Protein AF-A0A9X3T168-F1 (afdb_monomer)

Sequence (140 aa):
MWTLGRNQKGFTLIELMIVVAIIGILAAIAIPNFLRYQAKSRQSEARINLAGVFVAETSYFGEMARYSDFADIGFALAGTSNRYSYRAMKTTQSGTTVTAGGVQIIAAGIGATAAEGTPAALSSANGFTATAAANLDSDA

Foldseek 3Di:
DDDPDPPPDDDDPVNVVVVVVVVVVVCVVVVVVVLVVVVVVLVVVVVVLVVVLVVLQVVVCVPPVFGEDCVSSVRDDDDQARQKKKKWWHWDDDPPDIDGPFIDIDGRDDFHDPDPPDPGFDDDRNDTDMDIDGDSPPDD

Solvent-accessible surface area (backbone atoms only — not comparable to full-atom values): 8379 Å² total; per-residue (Å²): 136,87,79,83,77,80,84,77,78,74,85,52,73,65,60,52,52,53,50,52,52,52,51,50,58,51,45,68,56,46,52,64,52,51,53,51,50,52,52,52,53,51,52,51,52,51,52,52,53,54,51,50,49,52,51,34,40,52,55,39,25,75,75,68,72,29,65,62,21,51,76,80,45,67,59,75,82,88,68,78,82,38,47,45,19,38,35,28,32,19,57,40,75,59,86,96,47,73,44,86,57,51,68,35,72,52,66,25,46,84,60,45,48,85,54,84,88,63,76,75,48,52,69,51,67,86,45,81,40,75,49,75,30,55,65,88,83,76,77,128

Structure (mmCIF, N/CA/C/O backbone):
data_AF-A0A9X3T168-F1
#
_entry.id   AF-A0A9X3T168-F1
#
loop_
_atom_site.group_PDB
_atom_site.id
_atom_site.type_symbol
_atom_site.label_atom_id
_atom_site.label_alt_id
_atom_site.label_comp_id
_atom_site.label_asym_id
_atom_site.label_entity_id
_atom_site.label_seq_id
_atom_site.pdbx_PDB_ins_code
_atom_site.Cartn_x
_atom_site.Cartn_y
_atom_site.Cartn_z
_atom_site.occupancy
_atom_site.B_iso_or_equiv
_atom_site.auth_seq_id
_atom_site.auth_comp_id
_atom_site.auth_asym_id
_atom_site.auth_atom_id
_atom_site.pdbx_PDB_model_num
ATOM 1 N N . MET A 1 1 ? 5.413 -14.189 71.152 1.00 51.91 1 MET A N 1
ATOM 2 C CA . MET A 1 1 ? 5.614 -14.194 69.688 1.00 51.91 1 MET A CA 1
ATOM 3 C C . MET A 1 1 ? 4.277 -13.846 69.046 1.00 51.91 1 MET A C 1
ATOM 5 O O . MET A 1 1 ? 3.390 -14.684 69.049 1.00 51.91 1 MET A O 1
ATOM 9 N N . TRP A 1 2 ? 4.079 -12.592 68.633 1.00 53.09 2 TRP A N 1
ATOM 10 C CA . TRP A 1 2 ? 2.830 -12.141 68.005 1.00 53.09 2 TRP A CA 1
ATOM 11 C C . TRP A 1 2 ? 2.914 -12.400 66.502 1.00 53.09 2 TRP A C 1
ATOM 13 O O . TRP A 1 2 ? 3.785 -11.858 65.827 1.00 53.09 2 TRP A O 1
ATOM 23 N N . THR A 1 3 ? 2.045 -13.257 65.980 1.00 62.47 3 THR A N 1
ATOM 24 C CA . THR A 1 3 ? 1.922 -13.491 64.542 1.00 62.47 3 THR A CA 1
ATOM 25 C C . THR A 1 3 ? 1.051 -12.383 63.950 1.00 62.47 3 THR A C 1
ATOM 27 O O . THR A 1 3 ? -0.126 -12.257 64.280 1.00 62.47 3 THR A O 1
ATOM 30 N N . LEU A 1 4 ? 1.627 -11.531 63.094 1.00 64.50 4 LEU A N 1
ATOM 31 C CA . LEU A 1 4 ? 0.852 -10.544 62.340 1.00 64.50 4 LEU A CA 1
ATOM 32 C C . LEU A 1 4 ? -0.117 -11.290 61.411 1.00 64.50 4 LEU A C 1
ATOM 34 O O . LEU A 1 4 ? 0.296 -11.935 60.445 1.00 64.50 4 LEU A O 1
ATOM 38 N N . GLY A 1 5 ? -1.412 -11.200 61.710 1.00 63.41 5 GLY A N 1
ATOM 39 C CA . GLY A 1 5 ? -2.470 -11.661 60.822 1.00 63.41 5 GLY A CA 1
ATOM 40 C C . GLY A 1 5 ? -2.400 -10.900 59.501 1.00 63.41 5 GLY A C 1
ATOM 41 O O . GLY A 1 5 ? -2.563 -9.682 59.459 1.00 63.41 5 GLY A O 1
ATOM 42 N N . ARG A 1 6 ? -2.128 -11.617 58.407 1.00 67.38 6 ARG A N 1
ATOM 43 C CA . ARG A 1 6 ? -2.186 -11.064 57.052 1.00 67.38 6 ARG A CA 1
ATOM 44 C C . ARG A 1 6 ? -3.635 -10.683 56.746 1.00 67.38 6 ARG A C 1
ATOM 46 O O . ARG A 1 6 ? -4.468 -11.565 56.557 1.00 67.38 6 ARG A O 1
ATOM 53 N N . ASN A 1 7 ? -3.914 -9.381 56.680 1.00 64.88 7 ASN A N 1
ATOM 54 C CA . ASN A 1 7 ? -5.159 -8.822 56.149 1.00 64.88 7 ASN A CA 1
ATOM 55 C C . ASN A 1 7 ? -5.281 -9.162 54.655 1.00 64.88 7 ASN A C 1
ATOM 57 O O . ASN A 1 7 ? -4.921 -8.364 53.792 1.00 64.88 7 ASN A O 1
ATOM 61 N N . GLN A 1 8 ? -5.765 -10.361 54.340 1.00 67.69 8 GLN A N 1
ATOM 62 C CA . GLN A 1 8 ? -6.149 -10.729 52.982 1.00 67.69 8 GLN A CA 1
ATOM 63 C C . GLN A 1 8 ? -7.511 -10.095 52.686 1.00 67.69 8 GLN A C 1
ATOM 65 O O . GLN A 1 8 ? -8.557 -10.689 52.932 1.00 67.69 8 GLN A O 1
ATOM 70 N N . LYS A 1 9 ? -7.498 -8.849 52.204 1.00 73.62 9 LYS A N 1
ATOM 71 C CA . LYS A 1 9 ? -8.681 -8.227 51.603 1.00 73.62 9 LYS A CA 1
ATOM 72 C C . LYS A 1 9 ? -8.912 -8.889 50.242 1.00 73.62 9 LYS A C 1
ATOM 74 O O . LYS A 1 9 ? -8.096 -8.729 49.339 1.00 73.62 9 LYS A O 1
ATOM 79 N N . GLY A 1 10 ? -9.977 -9.680 50.127 1.00 76.94 10 GLY A N 1
ATOM 80 C CA . GLY A 1 10 ? -10.435 -10.210 48.843 1.00 76.94 10 GLY A CA 1
ATOM 81 C C . GLY A 1 10 ? -11.017 -9.096 47.972 1.00 76.94 10 GLY A C 1
ATOM 82 O O . GLY A 1 10 ? -11.606 -8.152 48.496 1.00 76.94 10 GLY A O 1
ATOM 83 N N . PHE A 1 11 ? -10.841 -9.212 46.656 1.00 77.25 11 PHE A N 1
ATOM 84 C CA . PHE A 1 11 ? -11.477 -8.333 45.673 1.00 77.25 11 PHE A CA 1
ATOM 85 C C . PHE A 1 11 ? -12.998 -8.478 45.773 1.00 77.25 11 PHE A C 1
ATOM 87 O O . PHE A 1 11 ? -13.516 -9.597 45.818 1.00 77.25 11 PHE A O 1
ATOM 94 N N . THR A 1 12 ? -13.727 -7.369 45.809 1.00 89.50 12 THR A N 1
ATOM 95 C CA . THR A 1 12 ? -15.187 -7.416 45.812 1.00 89.50 12 THR A CA 1
ATOM 96 C C . THR A 1 12 ? -15.710 -7.676 44.397 1.00 89.50 12 THR A C 1
ATOM 98 O O . THR A 1 12 ? -15.145 -7.225 43.397 1.00 89.50 12 THR A O 1
ATOM 101 N N . LEU A 1 13 ? -16.829 -8.396 44.297 1.00 88.69 13 LEU A N 1
ATOM 102 C CA . LEU A 1 13 ? -17.510 -8.639 43.019 1.00 88.69 13 LEU A CA 1
ATOM 103 C C . LEU A 1 13 ? -17.908 -7.322 42.335 1.00 88.69 13 LEU A C 1
ATOM 105 O O . LEU A 1 13 ? -17.837 -7.212 41.114 1.00 88.69 13 LEU A O 1
ATOM 109 N N . ILE A 1 14 ? -18.265 -6.307 43.127 1.00 91.75 14 ILE A N 1
ATOM 110 C CA . ILE A 1 14 ? -18.647 -4.989 42.622 1.00 91.75 14 ILE A CA 1
ATOM 111 C C . ILE A 1 14 ? -17.456 -4.199 42.069 1.00 91.75 14 ILE A C 1
ATOM 113 O O . ILE A 1 14 ? -17.598 -3.564 41.026 1.00 91.75 14 ILE A O 1
ATOM 117 N N . GLU A 1 15 ? -16.274 -4.288 42.691 1.00 89.81 15 GLU A N 1
ATOM 118 C CA . GLU A 1 15 ? -15.046 -3.712 42.126 1.00 89.81 15 GLU A CA 1
ATOM 119 C C . GLU A 1 15 ? -14.763 -4.316 40.750 1.00 89.81 15 GLU A C 1
ATOM 121 O O . GLU A 1 15 ? -14.497 -3.587 39.797 1.00 89.81 15 GLU A O 1
ATOM 126 N N . LEU A 1 16 ? -14.901 -5.636 40.609 1.00 89.00 16 LEU A N 1
ATOM 127 C CA . LEU A 1 16 ? -14.662 -6.301 39.331 1.00 89.00 16 LEU A CA 1
ATOM 128 C C . LEU A 1 16 ? -15.732 -5.956 38.278 1.00 89.00 16 LEU A C 1
ATOM 130 O O . LEU A 1 16 ? -15.390 -5.744 37.115 1.00 89.00 16 LEU A O 1
ATOM 134 N N . MET A 1 17 ? -17.004 -5.818 38.665 1.00 92.50 17 MET A N 1
ATOM 135 C CA . MET A 1 17 ? -18.072 -5.391 37.749 1.00 92.50 17 MET A CA 1
ATOM 136 C C . MET A 1 17 ? -17.818 -3.999 37.165 1.00 92.50 17 MET A C 1
ATOM 138 O O . MET A 1 17 ? -17.976 -3.803 35.960 1.00 92.50 17 MET A O 1
ATOM 142 N N . ILE A 1 18 ? -17.392 -3.042 37.995 1.00 94.06 18 ILE A N 1
ATOM 143 C CA . ILE A 1 18 ? -17.102 -1.676 37.538 1.00 94.06 18 ILE A CA 1
ATOM 144 C C . ILE A 1 18 ? -15.900 -1.679 36.584 1.00 94.06 18 ILE A C 1
ATOM 146 O O . ILE A 1 18 ? -15.937 -1.016 35.550 1.00 94.06 18 ILE A O 1
ATOM 150 N N . VAL A 1 19 ? -14.863 -2.469 36.876 1.00 94.81 19 VAL A N 1
ATOM 151 C CA . VAL A 1 19 ? -13.680 -2.587 36.008 1.00 94.81 19 VAL A CA 1
ATOM 152 C C . VAL A 1 19 ? -14.058 -3.115 34.624 1.00 94.81 19 VAL A C 1
ATOM 154 O O . VAL A 1 19 ? -13.679 -2.520 33.616 1.00 94.81 19 VAL A O 1
ATOM 157 N N . VAL A 1 20 ? -14.844 -4.193 34.557 1.00 94.62 20 VAL A N 1
ATOM 158 C CA . VAL A 1 20 ? -15.278 -4.767 33.273 1.00 94.62 20 VAL A CA 1
ATOM 159 C C . VAL A 1 20 ? -16.191 -3.798 32.519 1.00 94.62 20 VAL A C 1
ATOM 161 O O . VAL A 1 20 ? -16.055 -3.669 31.303 1.00 94.62 20 VAL A O 1
ATOM 164 N N . ALA A 1 21 ? -17.058 -3.058 33.218 1.00 94.69 21 ALA A N 1
ATOM 165 C CA . ALA A 1 21 ? -17.894 -2.030 32.599 1.00 94.69 21 ALA A CA 1
ATOM 166 C C . ALA A 1 21 ? -17.052 -0.907 31.964 1.00 94.69 21 ALA A C 1
ATOM 168 O O . ALA A 1 21 ? -17.295 -0.526 30.819 1.00 94.69 21 ALA A O 1
ATOM 169 N N . ILE A 1 22 ? -16.019 -0.420 32.659 1.00 96.19 22 ILE A N 1
ATOM 170 C CA . ILE A 1 22 ? -15.119 0.620 32.138 1.00 96.19 22 ILE A CA 1
ATOM 171 C C . ILE A 1 22 ? -14.303 0.092 30.947 1.00 96.19 22 ILE A C 1
ATOM 173 O O . ILE A 1 22 ? -14.237 0.758 29.914 1.00 96.19 22 ILE A O 1
ATOM 177 N N . ILE A 1 23 ? -13.724 -1.113 31.047 1.00 95.88 23 ILE A N 1
ATOM 178 C CA . ILE A 1 23 ? -12.982 -1.737 29.936 1.00 95.88 23 ILE A CA 1
ATOM 179 C C . ILE A 1 23 ? -13.902 -1.948 28.727 1.00 95.88 23 ILE A C 1
ATOM 181 O O . ILE A 1 23 ? -13.473 -1.713 27.600 1.00 95.88 23 ILE A O 1
ATOM 185 N N . GLY A 1 24 ? -15.167 -2.319 28.943 1.00 95.38 24 GLY A N 1
ATOM 186 C CA . GLY A 1 24 ? -16.167 -2.453 27.883 1.00 95.38 24 GLY A CA 1
ATOM 187 C C . GLY A 1 24 ? -16.401 -1.147 27.117 1.00 95.38 24 GLY A C 1
ATOM 188 O O . GLY A 1 24 ? -16.374 -1.146 25.886 1.00 95.38 24 GLY A O 1
ATOM 189 N N . ILE A 1 25 ? -16.547 -0.022 27.828 1.00 95.62 25 ILE A N 1
ATOM 190 C CA . ILE A 1 25 ? -16.707 1.308 27.212 1.00 95.62 25 ILE A CA 1
ATOM 191 C C . ILE A 1 25 ? -15.452 1.694 26.418 1.00 95.62 25 ILE A C 1
ATOM 193 O O . ILE A 1 25 ? -15.550 2.140 25.273 1.00 95.62 25 ILE A O 1
ATOM 197 N N . LEU A 1 26 ? -14.263 1.490 26.996 1.00 96.69 26 LEU A N 1
ATOM 198 C CA . LEU A 1 26 ? -12.999 1.794 26.323 1.00 96.69 26 LEU A CA 1
ATOM 199 C C . LEU A 1 26 ? -12.803 0.932 25.070 1.00 96.69 26 LEU A C 1
ATOM 201 O O . LEU A 1 26 ? -12.424 1.456 24.025 1.00 96.69 26 LEU A O 1
ATOM 205 N N . ALA A 1 27 ? -13.099 -0.368 25.145 1.00 94.56 27 ALA A N 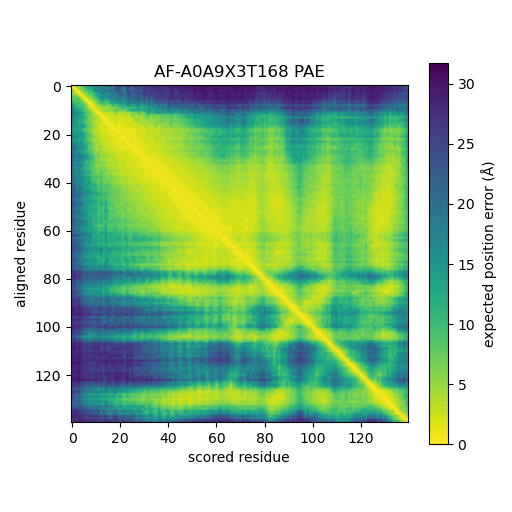1
ATOM 206 C CA . ALA A 1 27 ? -12.964 -1.300 24.031 1.00 94.56 27 ALA A CA 1
ATOM 207 C C . ALA A 1 27 ? -13.907 -0.952 22.871 1.00 94.56 27 ALA A C 1
ATOM 209 O O . ALA A 1 27 ? -13.483 -0.985 21.715 1.00 94.56 27 ALA A O 1
ATOM 210 N N . ALA A 1 28 ? -15.146 -0.545 23.168 1.00 94.94 28 ALA A N 1
ATOM 211 C CA . ALA A 1 28 ? -16.120 -0.146 22.154 1.00 94.94 28 ALA A CA 1
ATOM 212 C C . ALA A 1 28 ? -15.631 1.026 21.282 1.00 94.94 28 ALA A C 1
ATOM 214 O O . ALA A 1 28 ? -15.916 1.063 20.087 1.00 94.94 28 ALA A O 1
ATOM 215 N N . ILE A 1 29 ? -14.853 1.955 21.850 1.00 94.50 29 ILE A N 1
ATOM 216 C CA . ILE A 1 29 ? -14.261 3.088 21.117 1.00 94.50 29 ILE A CA 1
ATOM 217 C C . ILE A 1 29 ? -12.899 2.709 20.515 1.00 94.50 29 ILE A C 1
ATOM 219 O O . ILE A 1 29 ? -12.572 3.093 19.390 1.00 94.50 29 ILE A O 1
ATOM 223 N N . ALA A 1 30 ? -12.083 1.954 21.251 1.00 93.94 30 ALA A N 1
ATOM 224 C CA . ALA A 1 30 ? -10.716 1.635 20.859 1.00 93.94 30 ALA A CA 1
ATOM 225 C C . ALA A 1 30 ? -10.647 0.670 19.668 1.00 93.94 30 ALA A C 1
ATOM 227 O O . ALA A 1 30 ? -9.840 0.887 18.767 1.00 93.94 30 ALA A O 1
ATOM 228 N N . ILE A 1 31 ? -11.496 -0.361 19.624 1.00 92.50 31 ILE A N 1
ATOM 229 C CA . ILE A 1 31 ? -11.487 -1.375 18.558 1.00 92.50 31 ILE A CA 1
ATOM 230 C C . ILE A 1 31 ? -11.729 -0.761 17.166 1.00 92.50 31 ILE A C 1
ATOM 232 O O . ILE A 1 31 ? -10.872 -0.950 16.296 1.00 92.50 31 ILE A O 1
ATOM 236 N N . PRO A 1 32 ? -12.812 0.003 16.908 1.00 91.06 32 PRO A N 1
ATOM 237 C CA . PRO A 1 32 ? -13.034 0.572 15.578 1.00 91.06 32 PRO A CA 1
ATOM 238 C C . PRO A 1 32 ? -11.928 1.558 15.180 1.00 91.06 32 PRO A C 1
ATOM 240 O O . PRO A 1 32 ? -11.499 1.576 14.024 1.00 91.06 32 PRO A O 1
ATOM 243 N N . ASN A 1 33 ? -11.402 2.333 16.133 1.00 92.12 33 ASN A N 1
ATOM 244 C CA . ASN A 1 33 ? -10.290 3.251 15.883 1.00 92.12 33 ASN A CA 1
ATOM 245 C C . ASN A 1 33 ? -8.990 2.513 15.543 1.00 92.12 33 ASN A C 1
ATOM 247 O O . ASN A 1 33 ? -8.282 2.902 14.614 1.00 92.12 33 ASN A O 1
ATOM 251 N N . PHE A 1 34 ? -8.693 1.420 16.244 1.00 91.12 34 PHE A N 1
ATOM 252 C CA . PHE A 1 34 ? -7.522 0.589 15.985 1.00 91.12 34 PHE A CA 1
ATOM 253 C C . PHE A 1 34 ? -7.585 -0.080 14.606 1.00 91.12 34 PHE A C 1
ATOM 255 O O . PHE A 1 34 ? -6.586 -0.094 13.884 1.00 91.12 34 PHE A O 1
ATOM 262 N N . LEU A 1 35 ? -8.758 -0.571 14.196 1.00 89.25 35 LEU A N 1
ATOM 263 C CA . LEU A 1 35 ? -8.963 -1.137 12.859 1.00 89.25 35 LEU A CA 1
ATOM 264 C C . LEU A 1 35 ? -8.734 -0.090 11.759 1.00 89.25 35 LEU A C 1
ATOM 266 O O . LEU A 1 35 ? -8.020 -0.359 10.792 1.00 89.25 35 LEU A O 1
ATOM 270 N N . ARG A 1 36 ? -9.253 1.133 11.937 1.00 87.88 36 ARG A N 1
ATOM 271 C CA . ARG A 1 36 ? -9.000 2.257 11.017 1.00 87.88 36 ARG A CA 1
ATOM 272 C C . ARG A 1 36 ? -7.522 2.640 10.960 1.00 87.88 36 ARG A C 1
ATOM 274 O O . ARG A 1 36 ? -6.995 2.883 9.876 1.00 87.88 36 ARG A O 1
ATOM 281 N N . TYR A 1 37 ? -6.841 2.668 12.104 1.00 89.94 37 TYR A N 1
ATOM 282 C CA . TYR A 1 37 ? -5.409 2.958 12.164 1.00 89.94 37 TYR A CA 1
ATOM 283 C C . TYR A 1 37 ? -4.582 1.899 11.424 1.00 89.94 37 TYR A C 1
ATOM 285 O O . TYR A 1 37 ? -3.717 2.244 10.619 1.00 89.94 37 TYR A O 1
ATOM 293 N N . GLN A 1 38 ? -4.894 0.615 11.619 1.00 86.69 38 GLN A N 1
ATOM 294 C CA . GLN A 1 38 ? -4.264 -0.462 10.857 1.00 86.69 38 GLN A CA 1
ATOM 295 C C . GLN A 1 38 ? -4.522 -0.329 9.352 1.00 86.69 38 GLN A C 1
ATOM 297 O O . GLN A 1 38 ? -3.582 -0.461 8.572 1.00 86.69 38 GLN A O 1
ATOM 302 N N . ALA A 1 39 ? -5.755 -0.032 8.930 1.00 84.19 39 ALA A N 1
ATOM 303 C CA . ALA A 1 39 ? -6.072 0.178 7.517 1.00 84.19 39 ALA A CA 1
ATOM 304 C C . ALA A 1 39 ? -5.257 1.337 6.915 1.00 84.19 39 ALA A C 1
ATOM 306 O O . ALA A 1 39 ? -4.672 1.182 5.844 1.00 84.19 39 ALA A O 1
ATOM 307 N N . LYS A 1 40 ? -5.133 2.460 7.637 1.00 86.50 40 LYS A N 1
ATOM 308 C CA . LYS A 1 40 ? -4.320 3.613 7.222 1.00 86.50 40 LYS A CA 1
ATOM 309 C C . LYS A 1 40 ? -2.831 3.274 7.117 1.00 86.50 40 LYS A C 1
ATOM 311 O O . LYS A 1 40 ? -2.185 3.674 6.152 1.00 86.50 40 LYS A O 1
ATOM 316 N N . SER A 1 41 ? -2.292 2.526 8.082 1.00 86.44 41 SER A N 1
ATOM 317 C CA . SER A 1 41 ? -0.900 2.058 8.042 1.00 86.44 41 SER A CA 1
ATOM 318 C C . SER A 1 41 ? -0.639 1.215 6.787 1.00 86.44 41 SER A C 1
ATOM 320 O O . SER A 1 41 ? 0.283 1.492 6.022 1.00 86.44 41 SER A O 1
ATOM 322 N N . ARG A 1 42 ? -1.537 0.268 6.490 1.00 81.88 42 ARG A N 1
ATOM 323 C CA . ARG A 1 42 ? -1.445 -0.588 5.296 1.00 81.88 42 ARG A CA 1
ATOM 324 C C . ARG A 1 42 ? -1.594 0.200 3.988 1.00 81.88 42 ARG A C 1
ATOM 326 O O . ARG A 1 42 ? -0.903 -0.088 3.020 1.00 81.88 42 ARG A O 1
ATOM 333 N N . GLN A 1 43 ? -2.454 1.222 3.943 1.00 83.69 43 GLN A N 1
ATOM 334 C CA . GLN A 1 43 ? -2.543 2.129 2.786 1.00 83.69 43 GLN A CA 1
ATOM 335 C C . GLN A 1 43 ? -1.235 2.901 2.554 1.00 83.69 43 G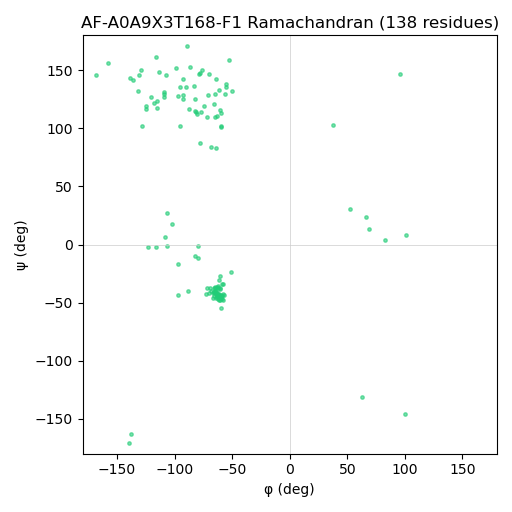LN A C 1
ATOM 337 O O . GLN A 1 43 ? -0.853 3.141 1.407 1.00 83.69 43 GLN A O 1
ATOM 342 N N . SER A 1 44 ? -0.531 3.279 3.625 1.00 87.06 44 SER A N 1
ATOM 343 C CA . SER A 1 44 ? 0.785 3.915 3.513 1.00 87.06 44 SER A CA 1
ATOM 344 C C . SER A 1 44 ? 1.820 2.966 2.908 1.00 87.06 44 SER A C 1
ATOM 346 O O . SER A 1 44 ? 2.585 3.379 2.041 1.00 87.06 44 SER A O 1
ATOM 348 N N . GLU A 1 45 ? 1.820 1.697 3.314 1.00 84.62 45 GLU A N 1
ATOM 349 C CA . GLU A 1 45 ? 2.678 0.661 2.727 1.00 84.62 45 GLU A CA 1
ATOM 350 C C . GLU A 1 45 ? 2.369 0.450 1.237 1.00 84.62 45 GLU A C 1
ATOM 352 O O . GLU A 1 45 ? 3.275 0.428 0.402 1.00 84.62 45 GLU A O 1
ATOM 357 N N . ALA A 1 46 ? 1.082 0.404 0.871 1.00 83.50 46 ALA A N 1
ATOM 358 C CA . ALA A 1 46 ? 0.658 0.317 -0.523 1.00 83.50 46 ALA A CA 1
ATOM 359 C C . ALA A 1 46 ? 1.202 1.471 -1.375 1.00 83.50 46 ALA A C 1
ATOM 361 O O . ALA A 1 46 ? 1.725 1.240 -2.466 1.00 83.50 46 ALA A O 1
ATOM 362 N N . ARG A 1 47 ? 1.145 2.701 -0.850 1.00 86.19 47 ARG A N 1
ATOM 363 C CA . ARG A 1 47 ? 1.699 3.890 -1.511 1.00 86.19 47 ARG A CA 1
ATOM 364 C C . ARG A 1 47 ? 3.215 3.802 -1.693 1.00 86.19 47 ARG A C 1
ATOM 366 O O . ARG A 1 47 ? 3.701 4.169 -2.757 1.00 86.19 47 ARG A O 1
ATOM 373 N N . ILE A 1 48 ? 3.948 3.326 -0.686 1.00 88.81 48 ILE A N 1
ATOM 374 C CA . ILE A 1 48 ? 5.408 3.159 -0.762 1.00 88.81 48 ILE A CA 1
ATOM 375 C C . ILE A 1 48 ? 5.770 2.154 -1.857 1.00 88.81 48 ILE A C 1
ATOM 377 O O . ILE A 1 48 ? 6.613 2.443 -2.702 1.00 88.81 48 ILE A O 1
ATOM 381 N N . ASN A 1 49 ? 5.084 1.013 -1.896 1.00 87.19 49 ASN A N 1
ATOM 382 C CA . ASN A 1 49 ? 5.324 -0.005 -2.914 1.00 87.19 49 ASN A CA 1
ATOM 383 C C . ASN A 1 49 ? 4.995 0.509 -4.327 1.00 87.19 49 ASN A C 1
ATOM 385 O O . ASN A 1 49 ? 5.792 0.306 -5.236 1.00 87.19 49 ASN A O 1
ATOM 389 N N . LEU A 1 50 ? 3.891 1.247 -4.515 1.00 86.25 50 LEU A N 1
ATOM 390 C CA . LEU A 1 50 ? 3.579 1.885 -5.805 1.00 86.25 50 LEU A CA 1
ATOM 391 C C . LEU A 1 50 ? 4.626 2.928 -6.224 1.00 86.25 50 LEU A C 1
ATOM 393 O O . LEU A 1 50 ? 4.959 3.016 -7.403 1.00 86.25 50 LEU A O 1
ATOM 397 N N . ALA A 1 51 ? 5.167 3.698 -5.277 1.00 89.75 51 ALA A N 1
ATOM 398 C CA . ALA A 1 51 ? 6.272 4.611 -5.560 1.00 89.75 51 ALA A CA 1
ATOM 399 C C . ALA A 1 51 ? 7.542 3.849 -5.978 1.00 89.75 51 ALA A C 1
ATOM 401 O O . ALA A 1 51 ? 8.237 4.281 -6.893 1.00 89.75 51 ALA A O 1
ATOM 402 N N . GLY A 1 52 ? 7.808 2.691 -5.365 1.00 89.94 52 GLY A N 1
ATOM 403 C CA . GLY A 1 52 ? 8.883 1.785 -5.775 1.00 89.94 52 GLY A CA 1
ATOM 404 C C . GLY A 1 52 ? 8.720 1.290 -7.214 1.00 89.94 52 GLY A C 1
ATOM 405 O O . GLY A 1 52 ? 9.673 1.360 -7.986 1.00 89.94 52 GLY A O 1
ATOM 406 N N . VAL A 1 53 ? 7.504 0.883 -7.600 1.00 88.44 53 VAL A N 1
ATOM 407 C CA . VAL A 1 53 ? 7.183 0.519 -8.993 1.00 88.44 53 VAL A CA 1
ATOM 408 C C . VAL A 1 53 ? 7.459 1.690 -9.935 1.00 88.44 53 VAL A C 1
ATOM 410 O O . VAL A 1 53 ? 8.130 1.513 -10.942 1.00 88.44 53 VAL A O 1
ATOM 413 N N . PHE A 1 54 ? 6.998 2.897 -9.598 1.00 88.12 54 PHE A N 1
ATOM 414 C CA . PHE A 1 54 ? 7.218 4.085 -10.428 1.00 88.12 54 PHE A CA 1
ATOM 415 C C . PHE A 1 54 ? 8.705 4.381 -10.667 1.00 88.12 54 PHE A C 1
ATOM 417 O O . PHE A 1 54 ? 9.103 4.699 -11.788 1.00 88.12 54 PHE A O 1
ATOM 424 N N . VAL A 1 55 ? 9.534 4.263 -9.627 1.00 92.69 55 VAL A N 1
ATOM 425 C CA . VAL A 1 55 ? 10.986 4.457 -9.743 1.00 92.69 55 VAL A CA 1
ATOM 426 C C . VAL A 1 55 ? 11.620 3.368 -10.612 1.00 92.69 55 VAL A C 1
ATOM 428 O O . VAL A 1 55 ? 12.416 3.697 -11.490 1.00 92.69 55 VAL A O 1
ATOM 431 N N . ALA A 1 56 ? 11.245 2.101 -10.411 1.00 91.12 56 ALA A N 1
ATOM 432 C CA . ALA A 1 56 ? 11.752 0.978 -11.202 1.00 91.12 56 ALA A CA 1
ATOM 433 C C . ALA A 1 56 ? 11.399 1.124 -12.693 1.00 91.12 56 ALA A C 1
ATOM 435 O O . ALA A 1 56 ? 12.281 1.054 -13.546 1.00 91.12 56 ALA A O 1
ATOM 436 N N . GLU A 1 57 ? 10.138 1.435 -12.997 1.00 88.25 57 GLU A N 1
ATOM 437 C CA . GLU A 1 57 ? 9.653 1.691 -14.359 1.00 88.25 57 GLU A CA 1
ATOM 438 C C . GLU A 1 57 ? 10.371 2.875 -15.017 1.00 88.25 57 GLU A C 1
ATOM 440 O O . GLU A 1 57 ? 10.777 2.801 -16.173 1.00 88.25 57 GLU A O 1
ATOM 445 N N . THR A 1 58 ? 10.578 3.972 -14.281 1.00 90.00 58 THR A N 1
ATOM 446 C CA . THR A 1 58 ? 11.285 5.152 -14.805 1.00 90.00 58 THR A CA 1
ATOM 447 C C . THR A 1 58 ? 12.752 4.841 -15.109 1.00 90.00 58 THR A C 1
ATOM 449 O O . THR A 1 58 ? 13.270 5.269 -16.140 1.00 90.00 58 THR A O 1
ATOM 452 N N . SER A 1 59 ? 13.419 4.078 -14.238 1.00 92.00 59 SER A N 1
ATOM 453 C CA . SER A 1 59 ? 14.795 3.627 -14.467 1.00 92.00 59 SER A CA 1
ATOM 454 C C . SER A 1 59 ? 14.888 2.724 -15.696 1.00 92.00 59 SER A C 1
ATOM 456 O O . SER A 1 59 ? 15.763 2.921 -16.536 1.00 92.00 59 SER A O 1
ATOM 458 N N . TYR A 1 60 ? 13.963 1.770 -15.827 1.00 89.56 60 TYR A N 1
ATOM 459 C CA . TYR A 1 60 ? 13.919 0.843 -16.955 1.00 89.56 60 TYR A CA 1
ATOM 460 C C . TYR A 1 60 ? 13.629 1.566 -18.277 1.00 89.56 60 TYR A C 1
ATOM 462 O O . TYR A 1 60 ? 14.280 1.301 -19.288 1.00 89.56 60 TYR A O 1
ATOM 470 N N . PHE A 1 61 ? 12.727 2.552 -18.269 1.00 87.69 61 PHE A N 1
ATOM 471 C CA . PHE A 1 61 ? 12.463 3.388 -19.439 1.00 87.69 61 PHE A CA 1
ATOM 472 C C . PHE A 1 61 ? 13.710 4.158 -19.896 1.00 87.69 61 PHE A C 1
ATOM 474 O O . PHE A 1 61 ? 13.944 4.279 -21.096 1.00 87.69 61 PHE A O 1
ATOM 481 N N . GLY A 1 62 ? 14.537 4.642 -18.964 1.00 89.75 62 GLY A N 1
ATOM 482 C CA . GLY A 1 62 ? 15.796 5.318 -19.290 1.00 89.75 62 GLY A CA 1
ATOM 483 C C . GLY A 1 62 ? 16.796 4.441 -20.056 1.00 89.75 62 GLY A C 1
ATOM 484 O O . GLY A 1 62 ? 17.597 4.969 -20.823 1.00 89.75 62 GLY A O 1
ATOM 485 N N . GLU A 1 63 ? 16.733 3.120 -19.884 1.00 89.94 63 GLU A N 1
ATOM 486 C CA . GLU A 1 63 ? 17.639 2.162 -20.527 1.00 89.94 63 GLU A CA 1
ATOM 487 C C . GLU A 1 63 ? 17.037 1.545 -21.797 1.00 89.94 63 GLU A C 1
ATOM 489 O O . GLU A 1 63 ? 17.701 1.429 -22.826 1.00 89.94 63 GLU A O 1
ATOM 494 N N . MET A 1 64 ? 15.763 1.160 -21.735 1.00 84.88 64 MET A N 1
ATOM 495 C CA . MET A 1 64 ? 15.090 0.351 -22.755 1.00 84.88 64 MET A CA 1
ATOM 496 C C . MET A 1 64 ? 14.096 1.152 -23.610 1.00 84.88 64 MET A C 1
ATOM 498 O O . MET A 1 64 ? 13.478 0.584 -24.513 1.00 84.88 64 MET A O 1
ATOM 502 N N . ALA A 1 65 ? 13.924 2.453 -23.328 1.00 86.12 65 ALA A N 1
ATOM 503 C CA . ALA A 1 65 ? 12.981 3.366 -23.988 1.00 86.12 65 ALA A CA 1
ATOM 504 C C . ALA A 1 65 ? 11.530 2.845 -24.028 1.00 86.12 65 ALA A C 1
ATOM 506 O O . ALA A 1 65 ? 10.778 3.113 -24.966 1.00 86.12 65 ALA A O 1
ATOM 507 N N . ARG A 1 66 ? 11.148 2.053 -23.022 1.00 82.00 66 ARG A N 1
ATOM 508 C CA . ARG A 1 66 ? 9.824 1.436 -22.887 1.00 82.00 66 ARG A CA 1
ATOM 509 C C . ARG A 1 66 ? 9.551 1.086 -21.427 1.00 82.00 66 ARG A C 1
ATOM 511 O O . ARG A 1 66 ? 10.494 0.852 -20.681 1.00 82.00 66 ARG A O 1
ATOM 518 N N . TYR A 1 67 ? 8.281 0.992 -21.058 1.00 82.44 67 TYR A N 1
ATOM 519 C CA . TYR A 1 67 ? 7.843 0.388 -19.794 1.00 82.44 67 TYR A CA 1
ATOM 520 C C . TYR A 1 67 ? 7.665 -1.125 -19.957 1.00 82.44 67 TYR A C 1
ATOM 522 O O . TYR A 1 67 ? 7.414 -1.588 -21.077 1.00 82.44 67 TYR A O 1
ATOM 530 N N . SER A 1 68 ? 7.814 -1.892 -18.874 1.00 83.56 68 SER A N 1
ATOM 531 C CA . SER A 1 68 ? 7.683 -3.354 -18.938 1.00 83.56 68 SER A CA 1
ATOM 532 C C . SER A 1 68 ? 6.902 -3.939 -17.765 1.00 83.56 68 SER A C 1
ATOM 534 O O . SER A 1 68 ? 6.098 -3.259 -17.142 1.00 83.56 68 SER A O 1
ATOM 536 N N . ASP A 1 69 ? 7.031 -5.242 -17.552 1.00 83.19 69 ASP A N 1
ATOM 537 C CA . ASP A 1 69 ? 6.394 -5.942 -16.450 1.00 83.19 69 ASP A CA 1
ATOM 538 C C . ASP A 1 69 ? 7.277 -5.949 -15.191 1.00 83.19 69 ASP A C 1
ATOM 540 O O . ASP A 1 69 ? 8.446 -5.558 -15.217 1.00 83.19 69 ASP A O 1
ATOM 544 N N . PHE A 1 70 ? 6.720 -6.391 -14.062 1.00 83.50 70 PHE A N 1
ATOM 545 C CA . PHE A 1 70 ? 7.434 -6.395 -12.787 1.00 83.50 70 PHE A CA 1
ATOM 546 C C . PHE A 1 70 ? 8.694 -7.270 -12.797 1.00 83.50 70 PHE A C 1
ATOM 548 O O . PHE A 1 70 ? 9.633 -6.979 -12.056 1.00 83.50 70 PHE A O 1
ATOM 555 N N . ALA A 1 71 ? 8.711 -8.344 -13.592 1.00 83.25 71 ALA A N 1
ATOM 556 C CA . ALA A 1 71 ? 9.862 -9.234 -13.672 1.00 83.25 71 ALA A CA 1
ATOM 557 C C . ALA A 1 71 ? 11.014 -8.559 -14.427 1.00 83.25 71 ALA A C 1
ATOM 559 O O . ALA A 1 71 ? 12.153 -8.610 -13.964 1.00 83.25 71 ALA A O 1
ATOM 560 N N . ASP A 1 72 ? 10.705 -7.871 -15.525 1.00 85.38 72 ASP A N 1
ATOM 561 C CA . ASP A 1 72 ? 11.684 -7.153 -16.342 1.00 85.38 72 ASP A CA 1
ATOM 562 C C . ASP A 1 72 ? 12.279 -5.935 -15.629 1.00 85.38 72 ASP A C 1
ATOM 564 O O . ASP A 1 72 ? 13.481 -5.688 -15.725 1.00 85.38 72 ASP A O 1
ATOM 568 N N . ILE A 1 73 ? 11.462 -5.181 -14.887 1.00 87.00 73 ILE A N 1
ATOM 569 C CA . ILE A 1 73 ? 11.943 -4.024 -14.113 1.00 87.00 73 ILE A CA 1
ATOM 570 C C . ILE A 1 73 ? 12.601 -4.432 -12.783 1.00 87.00 73 ILE A C 1
ATOM 572 O O . ILE A 1 73 ? 13.035 -3.570 -12.017 1.00 87.00 73 ILE A O 1
ATOM 576 N N . GLY A 1 74 ? 12.638 -5.732 -12.466 1.00 87.00 74 GLY A N 1
ATOM 577 C CA . GLY A 1 74 ? 13.220 -6.255 -11.229 1.00 87.00 74 GLY A CA 1
ATOM 578 C C . GLY A 1 74 ? 12.466 -5.855 -9.957 1.00 87.00 74 GLY A C 1
ATOM 579 O O . GLY A 1 74 ? 13.051 -5.834 -8.872 1.00 87.00 74 GLY A O 1
ATOM 580 N N . PHE A 1 75 ? 11.177 -5.521 -10.059 1.00 87.44 75 PHE A N 1
ATOM 581 C CA . PHE A 1 75 ? 10.364 -5.165 -8.902 1.00 87.44 75 PHE A CA 1
ATOM 582 C C . PHE A 1 75 ? 9.845 -6.420 -8.195 1.00 87.44 75 PHE A C 1
ATOM 584 O O . PHE A 1 75 ? 9.149 -7.252 -8.777 1.00 87.44 75 PHE A O 1
ATOM 591 N N . ALA A 1 76 ? 10.119 -6.514 -6.896 1.00 83.81 76 ALA A N 1
ATOM 592 C CA . ALA A 1 76 ? 9.579 -7.548 -6.026 1.00 83.81 76 ALA A CA 1
ATOM 593 C C . ALA A 1 76 ? 8.991 -6.925 -4.758 1.00 83.81 76 ALA A C 1
ATOM 595 O O . ALA A 1 76 ? 9.501 -5.938 -4.227 1.00 83.81 76 ALA A O 1
ATOM 596 N N . LEU A 1 77 ? 7.921 -7.531 -4.248 1.00 78.88 77 LEU A N 1
ATOM 597 C CA . LEU A 1 77 ? 7.331 -7.119 -2.981 1.00 78.88 77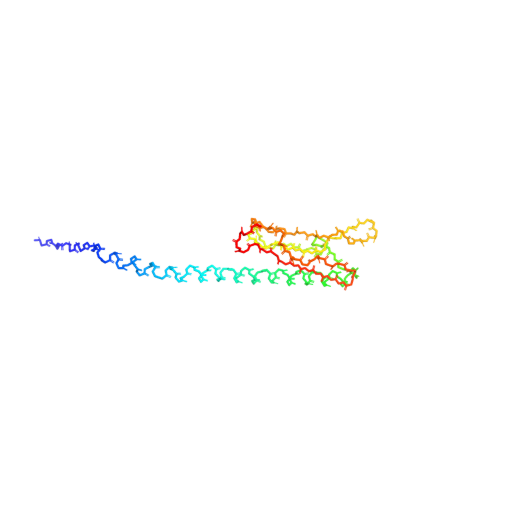 LEU A CA 1
ATOM 598 C C . LEU A 1 77 ? 8.241 -7.505 -1.815 1.00 78.88 77 LEU A C 1
ATOM 600 O O . LEU A 1 77 ? 8.633 -8.663 -1.667 1.00 78.88 77 LEU A O 1
ATOM 604 N N . ALA A 1 78 ? 8.528 -6.535 -0.952 1.00 70.88 78 ALA A N 1
ATOM 605 C CA . ALA A 1 78 ? 9.213 -6.787 0.304 1.00 70.88 78 ALA A CA 1
ATOM 606 C C . ALA A 1 78 ? 8.230 -7.395 1.322 1.00 70.88 78 ALA A C 1
ATOM 608 O O . ALA A 1 78 ? 7.297 -6.734 1.770 1.00 70.88 78 ALA A O 1
ATOM 609 N N . GLY A 1 79 ? 8.463 -8.653 1.708 1.00 64.19 79 GLY A N 1
ATOM 610 C CA . GLY A 1 79 ? 7.753 -9.329 2.799 1.00 64.19 79 GLY A CA 1
ATOM 611 C C . GLY A 1 79 ? 6.556 -10.197 2.380 1.00 64.19 79 GLY A C 1
ATOM 612 O O . GLY A 1 79 ? 5.818 -9.902 1.446 1.00 64.19 79 GLY A O 1
ATOM 613 N N . THR A 1 80 ? 6.341 -11.288 3.124 1.00 60.44 80 THR A N 1
ATOM 614 C CA . THR A 1 80 ? 5.298 -12.304 2.859 1.00 60.44 80 THR A CA 1
ATOM 615 C C . THR A 1 80 ? 3.894 -11.890 3.335 1.00 60.44 80 THR A C 1
ATOM 617 O O . THR A 1 80 ? 2.910 -12.537 2.988 1.00 60.44 80 THR A O 1
ATOM 620 N N . SER A 1 81 ? 3.769 -10.816 4.126 1.00 68.94 81 SER A N 1
ATOM 621 C CA . SER A 1 81 ? 2.524 -10.419 4.815 1.00 68.94 81 SER A CA 1
ATOM 622 C C . SER A 1 81 ? 1.833 -9.188 4.210 1.00 68.94 81 SER A C 1
ATOM 624 O O . SER A 1 81 ? 1.134 -8.451 4.911 1.00 68.94 81 SER A O 1
ATOM 626 N N . ASN A 1 82 ? 2.024 -8.926 2.925 1.00 72.06 82 ASN A N 1
ATOM 627 C CA . ASN A 1 82 ? 1.315 -7.832 2.276 1.00 72.06 82 ASN A CA 1
ATOM 628 C C . ASN A 1 82 ? -0.139 -8.270 1.960 1.00 72.06 82 ASN A C 1
ATOM 630 O O . ASN A 1 82 ? -0.404 -9.452 1.760 1.00 72.06 82 ASN A O 1
ATOM 634 N N . ARG A 1 83 ? -1.097 -7.338 2.007 1.00 74.38 83 ARG A N 1
ATOM 635 C CA . ARG A 1 83 ? -2.536 -7.591 1.764 1.00 74.38 83 ARG A CA 1
ATOM 636 C C . ARG A 1 83 ? -3.090 -6.875 0.537 1.00 74.38 83 ARG A C 1
ATOM 638 O O . ARG A 1 83 ? -4.267 -7.019 0.224 1.00 74.38 83 ARG A O 1
ATOM 645 N N . TYR A 1 84 ? -2.256 -6.085 -0.133 1.00 77.06 84 TYR A N 1
ATOM 646 C CA . TYR A 1 84 ? -2.588 -5.459 -1.402 1.00 77.06 84 TYR A CA 1
ATOM 647 C C . TYR A 1 84 ? -2.063 -6.323 -2.545 1.00 77.06 84 TYR A C 1
ATOM 649 O O . TYR A 1 84 ? -0.929 -6.794 -2.532 1.00 77.06 84 TYR A O 1
ATOM 657 N N . SER A 1 85 ? -2.895 -6.509 -3.558 1.00 77.62 85 SER A N 1
ATOM 658 C CA . SER A 1 85 ? -2.468 -6.965 -4.873 1.00 77.62 85 SER A CA 1
ATOM 659 C C . SER A 1 85 ? -1.959 -5.771 -5.674 1.00 77.62 85 SER A C 1
ATOM 661 O O . SER A 1 85 ? -2.572 -4.702 -5.657 1.00 77.62 85 SER A O 1
ATOM 663 N N . TYR A 1 86 ? -0.841 -5.944 -6.370 1.00 78.94 86 TYR A N 1
ATOM 664 C CA . TYR A 1 86 ? -0.256 -4.917 -7.230 1.00 78.94 86 TYR A CA 1
ATOM 665 C C . TYR A 1 86 ? -0.437 -5.344 -8.665 1.00 78.94 86 TYR A C 1
ATOM 667 O O . TYR A 1 86 ? -0.152 -6.486 -9.022 1.00 78.94 86 TYR A O 1
ATOM 675 N N . ARG A 1 87 ? -0.936 -4.425 -9.477 1.00 78.50 87 ARG A N 1
ATOM 676 C CA . ARG A 1 87 ? -1.267 -4.656 -10.874 1.00 78.50 87 ARG A CA 1
ATOM 677 C C . ARG A 1 87 ? -0.449 -3.692 -11.708 1.00 78.50 87 ARG A C 1
ATOM 679 O O . ARG A 1 87 ? -0.499 -2.492 -11.451 1.00 78.50 87 ARG A O 1
ATOM 686 N N . ALA A 1 88 ? 0.276 -4.217 -12.679 1.00 77.44 88 ALA A N 1
ATOM 687 C CA . ALA A 1 88 ? 0.950 -3.443 -13.710 1.00 77.44 88 ALA A CA 1
ATOM 688 C C . ALA A 1 88 ? 0.805 -4.174 -15.045 1.00 77.44 88 ALA A C 1
ATOM 690 O O . ALA A 1 88 ? 0.034 -5.129 -15.185 1.00 77.44 88 ALA A O 1
ATOM 691 N N . MET A 1 89 ? 1.516 -3.692 -16.046 1.00 76.25 89 MET A N 1
ATOM 692 C CA . MET A 1 89 ? 1.531 -4.275 -17.377 1.00 76.25 89 MET A CA 1
ATOM 693 C C . MET A 1 89 ? 2.123 -5.664 -17.311 1.00 76.25 89 MET A C 1
ATOM 695 O O . MET A 1 89 ? 3.074 -5.906 -16.582 1.00 76.25 89 MET A O 1
ATOM 699 N N . LYS A 1 90 ? 1.574 -6.573 -18.102 1.00 74.12 90 LYS A N 1
ATOM 700 C CA . LYS A 1 90 ? 2.319 -7.735 -18.550 1.00 74.12 90 LYS A CA 1
ATOM 701 C C . LYS A 1 90 ? 2.838 -7.403 -19.933 1.00 74.12 90 LYS A C 1
ATOM 703 O O . LYS A 1 90 ? 2.055 -7.010 -20.796 1.00 74.12 90 LYS A O 1
ATOM 708 N N . THR A 1 91 ? 4.122 -7.565 -20.166 1.00 71.94 91 THR A N 1
ATOM 709 C CA . THR A 1 91 ? 4.701 -7.525 -21.502 1.00 71.94 91 THR A CA 1
ATOM 710 C C . THR A 1 91 ? 4.897 -8.956 -21.985 1.00 71.94 91 THR A C 1
ATOM 712 O O . THR A 1 91 ? 4.958 -9.915 -21.220 1.00 71.94 91 THR A O 1
ATOM 715 N N . THR A 1 92 ? 4.850 -9.163 -23.294 1.00 70.69 92 THR A N 1
ATOM 716 C CA . THR A 1 92 ? 5.202 -10.450 -23.894 1.00 70.69 92 THR A CA 1
ATOM 717 C C . THR A 1 92 ? 6.277 -10.192 -24.922 1.00 70.69 92 THR A C 1
ATOM 719 O O . THR A 1 92 ? 6.060 -9.467 -25.896 1.00 70.69 92 THR A O 1
ATOM 722 N N . GLN A 1 93 ? 7.450 -10.761 -24.666 1.00 68.31 93 GLN A N 1
ATOM 723 C CA . GLN A 1 93 ? 8.591 -10.689 -25.557 1.00 68.31 93 GLN A CA 1
ATOM 724 C C . GLN A 1 93 ? 8.594 -11.894 -26.495 1.00 68.31 93 GLN A C 1
ATOM 726 O O . GLN A 1 93 ? 8.590 -13.040 -26.053 1.00 68.31 93 GLN A O 1
ATOM 731 N N . SER A 1 94 ? 8.628 -11.626 -27.798 1.00 70.69 94 SER A N 1
ATOM 732 C CA . SER A 1 94 ? 8.906 -12.626 -28.827 1.00 70.69 94 SER A CA 1
ATOM 733 C C . SER A 1 94 ? 10.027 -12.088 -29.709 1.00 70.69 94 SER A C 1
ATOM 735 O O . SER A 1 94 ? 9.814 -11.202 -30.538 1.00 70.69 94 SER A O 1
ATOM 737 N N . GLY A 1 95 ? 11.246 -12.586 -29.495 1.00 72.12 95 GLY A N 1
ATOM 738 C CA . GLY A 1 95 ? 12.449 -12.030 -30.118 1.00 72.12 95 GLY A CA 1
ATOM 739 C C . GLY A 1 95 ? 12.702 -10.585 -29.672 1.00 72.12 95 GLY A C 1
ATOM 740 O O . GLY A 1 95 ? 12.666 -10.274 -28.484 1.00 72.12 95 GLY A O 1
ATOM 741 N N . THR A 1 96 ? 12.954 -9.686 -30.623 1.00 66.06 96 THR A N 1
ATOM 742 C CA . THR A 1 96 ? 13.209 -8.257 -30.350 1.00 66.06 96 THR A CA 1
ATOM 743 C C . THR A 1 96 ? 11.922 -7.445 -30.157 1.00 66.06 96 THR A C 1
ATOM 745 O O . THR A 1 96 ? 11.971 -6.291 -29.738 1.00 66.06 96 THR A O 1
ATOM 748 N N . THR A 1 97 ? 10.756 -8.029 -30.444 1.00 62.72 97 THR A N 1
ATOM 749 C CA . THR A 1 97 ? 9.462 -7.352 -30.334 1.00 62.72 97 THR A CA 1
ATOM 750 C C . THR A 1 97 ? 8.850 -7.598 -28.960 1.00 62.72 97 THR A C 1
ATOM 752 O O . THR A 1 97 ? 8.710 -8.741 -28.525 1.00 62.72 97 THR A O 1
ATOM 755 N N . VAL A 1 98 ? 8.445 -6.519 -28.288 1.00 66.50 98 VAL A N 1
ATOM 756 C CA . VAL A 1 98 ? 7.672 -6.578 -27.045 1.00 66.50 98 VAL A CA 1
ATOM 757 C C . VAL A 1 98 ? 6.297 -5.982 -27.283 1.00 66.50 98 VAL A C 1
ATOM 759 O O . VAL A 1 98 ? 6.172 -4.849 -27.739 1.00 66.50 98 VAL A O 1
ATOM 762 N N . THR A 1 99 ? 5.271 -6.781 -27.003 1.00 69.81 99 THR A N 1
ATOM 763 C CA . THR A 1 99 ? 3.859 -6.405 -27.143 1.00 69.81 99 THR A CA 1
ATOM 764 C C . THR A 1 99 ? 3.209 -6.345 -25.763 1.00 69.81 99 THR A C 1
ATOM 766 O O . THR A 1 99 ? 3.589 -7.100 -24.864 1.00 69.81 99 THR A O 1
ATOM 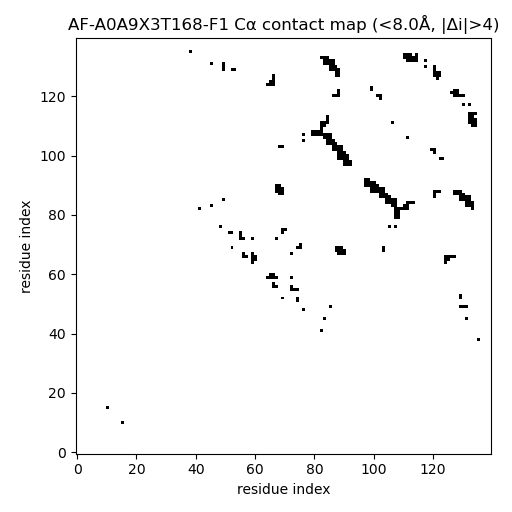769 N N . ALA A 1 100 ? 2.219 -5.467 -25.586 1.00 66.06 100 ALA A N 1
ATOM 770 C CA . ALA A 1 100 ? 1.373 -5.449 -24.396 1.00 66.06 100 ALA A CA 1
ATOM 771 C C . ALA A 1 100 ? 0.636 -6.796 -24.250 1.00 66.06 100 ALA A C 1
ATOM 773 O O . ALA A 1 100 ? -0.201 -7.154 -25.073 1.00 66.06 100 ALA A O 1
ATOM 774 N N . GLY A 1 101 ? 0.974 -7.550 -23.207 1.00 62.16 101 GLY A N 1
ATOM 775 C CA . GLY A 1 101 ? 0.517 -8.913 -22.921 1.00 62.16 101 GLY A CA 1
ATOM 776 C C . GLY A 1 101 ? -0.572 -9.016 -21.845 1.00 62.16 101 GLY A C 1
ATOM 777 O O . GLY A 1 101 ? -0.773 -10.095 -21.289 1.00 62.16 101 GLY A O 1
ATOM 778 N N . GLY A 1 102 ? -1.268 -7.921 -21.526 1.00 68.94 102 GLY A N 1
ATOM 779 C CA . GLY A 1 102 ? -2.328 -7.871 -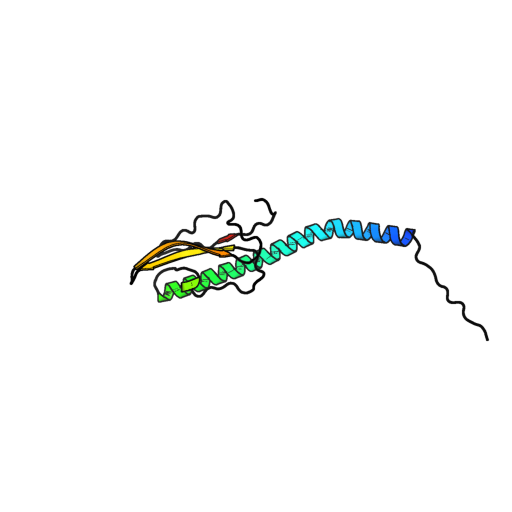20.510 1.00 68.94 102 GLY A CA 1
ATOM 780 C C . GLY A 1 102 ? -1.862 -7.286 -19.173 1.00 68.94 102 GLY A C 1
ATOM 781 O O . GLY A 1 102 ? -1.035 -6.380 -19.148 1.00 68.94 102 GLY A O 1
ATOM 782 N N . VAL A 1 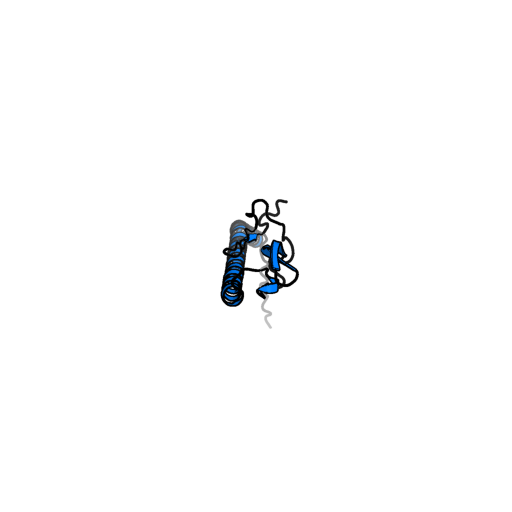103 ? -2.412 -7.781 -18.058 1.00 72.75 103 VAL A N 1
ATOM 783 C CA . VAL A 1 103 ? -2.127 -7.294 -16.693 1.00 72.75 103 VAL A CA 1
ATOM 784 C C . VAL A 1 103 ? -1.317 -8.339 -15.926 1.00 72.75 103 VAL A C 1
ATOM 786 O O . VAL A 1 103 ? -1.756 -9.484 -15.815 1.00 72.75 103 VAL A O 1
ATOM 789 N N . GLN A 1 104 ? -0.173 -7.958 -15.357 1.00 77.62 104 GLN A N 1
ATOM 790 C CA . GLN A 1 104 ? 0.537 -8.775 -14.374 1.00 77.62 104 GLN A CA 1
ATOM 791 C C . GLN A 1 104 ? 0.038 -8.411 -12.977 1.00 77.62 104 GLN A C 1
ATOM 793 O O . GLN A 1 104 ? -0.109 -7.235 -12.644 1.00 77.62 104 GLN A O 1
ATOM 798 N N . ILE A 1 105 ? -0.224 -9.428 -12.159 1.00 76.94 105 ILE A N 1
ATOM 799 C CA . ILE A 1 105 ? -0.655 -9.257 -10.774 1.00 76.94 105 ILE A CA 1
ATOM 800 C C . ILE A 1 105 ? 0.398 -9.889 -9.876 1.00 76.94 105 ILE A C 1
ATOM 802 O O . ILE A 1 105 ? 0.650 -11.089 -9.973 1.00 76.94 105 ILE A O 1
ATOM 806 N N . ILE A 1 106 ? 0.973 -9.100 -8.975 1.00 78.12 106 ILE A N 1
ATOM 807 C CA . ILE A 1 106 ? 1.676 -9.637 -7.816 1.00 78.12 106 ILE A CA 1
ATOM 808 C C . ILE A 1 106 ? 0.671 -9.643 -6.674 1.00 78.12 106 ILE A C 1
ATOM 810 O O . ILE A 1 106 ? 0.345 -8.605 -6.091 1.00 78.12 106 ILE A O 1
ATOM 814 N N . ALA A 1 107 ? 0.131 -10.826 -6.401 1.00 66.88 107 ALA A N 1
ATOM 815 C CA . ALA A 1 107 ? -0.687 -11.052 -5.227 1.00 66.88 107 ALA A CA 1
ATOM 816 C C . ALA A 1 107 ? 0.234 -11.100 -4.009 1.00 66.88 107 ALA A C 1
ATOM 818 O O . ALA A 1 107 ? 1.110 -11.960 -3.914 1.00 66.88 107 ALA A O 1
ATOM 819 N N . ALA A 1 108 ? 0.026 -10.191 -3.069 1.00 63.22 108 ALA A N 1
ATOM 820 C CA . ALA A 1 108 ? 0.490 -10.437 -1.725 1.00 63.22 108 ALA A CA 1
ATOM 821 C C . ALA A 1 108 ? -0.451 -11.445 -1.036 1.00 63.22 108 ALA A C 1
ATOM 823 O O . ALA A 1 108 ? -1.621 -11.551 -1.407 1.00 63.22 108 ALA A O 1
ATOM 824 N N . GLY A 1 109 ? 0.059 -12.246 -0.100 1.00 61.69 109 GLY A N 1
ATOM 825 C CA . GLY A 1 109 ? -0.701 -13.334 0.523 1.00 61.69 109 GLY A CA 1
ATOM 826 C C . GLY A 1 109 ? -2.063 -12.926 1.117 1.00 61.69 109 GLY A C 1
ATOM 827 O O . GLY A 1 109 ? -2.308 -11.769 1.426 1.00 61.69 109 GLY A O 1
ATOM 828 N N . ILE A 1 110 ? -2.937 -13.928 1.284 1.00 49.44 110 ILE A N 1
ATOM 829 C CA . ILE A 1 110 ? -4.291 -13.910 1.886 1.00 49.44 110 ILE A CA 1
ATOM 830 C C . ILE A 1 110 ? -5.130 -12.646 1.591 1.00 49.44 110 ILE A C 1
ATOM 832 O O . ILE A 1 110 ? -5.016 -11.626 2.268 1.00 49.44 110 ILE A O 1
ATOM 836 N N . GLY A 1 111 ? -6.086 -12.776 0.662 1.00 50.16 111 GLY 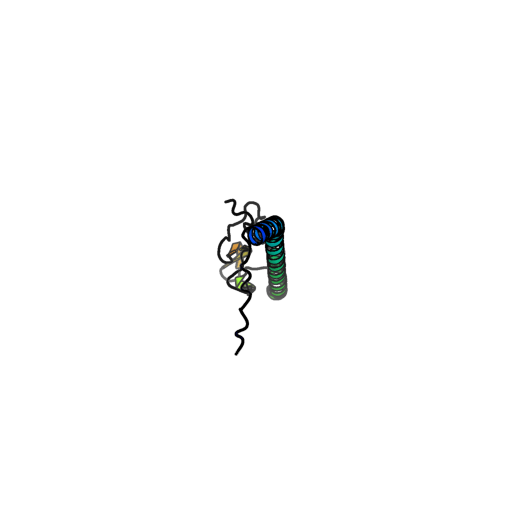A N 1
ATOM 837 C CA . GLY A 1 111 ? -7.116 -11.758 0.398 1.00 50.16 111 GLY A CA 1
ATOM 838 C C . GLY A 1 111 ? -6.863 -10.865 -0.821 1.00 50.16 111 GLY A C 1
ATOM 839 O O . GLY A 1 111 ? -7.604 -9.911 -1.034 1.00 50.16 111 GLY A O 1
ATOM 840 N N . ALA A 1 112 ? -5.850 -11.173 -1.637 1.00 51.31 112 ALA A N 1
ATOM 841 C CA . ALA A 1 112 ? -5.650 -10.557 -2.944 1.00 51.31 112 ALA A CA 1
ATOM 842 C C . ALA A 1 112 ? -6.757 -10.988 -3.923 1.00 51.31 112 ALA A C 1
ATOM 844 O O . ALA A 1 112 ? -6.587 -11.929 -4.696 1.00 51.31 112 ALA A O 1
ATOM 845 N N . THR A 1 113 ? -7.899 -10.309 -3.887 1.00 51.81 113 THR A N 1
ATOM 846 C CA . THR A 1 113 ? -8.883 -10.361 -4.969 1.00 51.81 113 THR A CA 1
ATOM 847 C C . THR A 1 113 ? -8.620 -9.214 -5.938 1.00 51.81 113 THR A C 1
ATOM 849 O O . THR A 1 113 ? -8.200 -8.119 -5.551 1.00 51.81 113 THR A O 1
ATOM 852 N N . ALA A 1 114 ? -8.808 -9.480 -7.231 1.00 50.44 114 ALA A N 1
ATOM 853 C CA . ALA A 1 114 ? -8.844 -8.436 -8.241 1.00 50.44 114 ALA A CA 1
ATOM 854 C C . ALA A 1 114 ? -9.998 -7.498 -7.872 1.00 50.44 114 ALA A C 1
ATOM 856 O O . ALA A 1 114 ? -11.145 -7.873 -8.072 1.00 50.44 114 ALA A O 1
ATOM 857 N N . ALA A 1 115 ? -9.715 -6.337 -7.275 1.00 49.16 115 ALA A N 1
ATOM 858 C CA . ALA A 1 115 ? -10.787 -5.418 -6.910 1.00 49.16 115 ALA A CA 1
ATOM 859 C C . ALA A 1 115 ? -11.621 -5.083 -8.152 1.00 49.16 115 ALA A C 1
ATOM 861 O O . ALA A 1 115 ? -11.076 -4.718 -9.203 1.00 49.16 115 ALA A O 1
ATOM 862 N N . GLU A 1 116 ? -12.936 -5.229 -8.021 1.00 45.12 116 GLU A N 1
ATOM 863 C CA . GLU A 1 116 ? -13.887 -4.722 -8.995 1.00 45.12 116 GLU A CA 1
ATOM 864 C C . GLU A 1 116 ? -13.653 -3.213 -9.183 1.00 45.12 116 GLU A C 1
ATOM 866 O O . GLU A 1 116 ? -13.398 -2.477 -8.229 1.00 45.12 116 GLU A O 1
ATOM 871 N N . GLY A 1 117 ? -13.658 -2.744 -10.432 1.00 48.06 117 GLY A N 1
ATOM 872 C CA . GLY A 1 117 ? -13.501 -1.319 -10.743 1.00 48.06 117 GLY A CA 1
ATOM 873 C C . GLY A 1 117 ? -12.068 -0.771 -10.794 1.00 48.06 117 GLY A C 1
ATOM 874 O O . GLY A 1 117 ? -11.903 0.426 -11.031 1.00 48.06 117 GLY A O 1
ATOM 875 N N . THR A 1 118 ? -11.012 -1.585 -10.644 1.00 52.56 118 THR A N 1
ATOM 876 C CA . THR A 1 118 ? -9.654 -1.097 -10.965 1.00 52.56 118 THR A CA 1
ATOM 877 C C . THR A 1 118 ? -9.546 -0.785 -12.460 1.00 52.56 118 THR A C 1
ATOM 879 O O . THR A 1 118 ? -9.898 -1.659 -13.260 1.00 52.56 118 THR A O 1
ATOM 882 N N . PRO A 1 119 ? -9.049 0.404 -12.859 1.00 52.44 119 PRO A N 1
ATOM 883 C CA . PRO A 1 119 ? -8.843 0.717 -14.266 1.00 52.44 119 PRO A CA 1
ATOM 884 C C . PRO A 1 119 ? -7.959 -0.360 -14.895 1.00 52.44 119 PRO A C 1
ATOM 886 O O . PRO A 1 119 ? -7.001 -0.830 -14.273 1.00 52.44 119 PRO A O 1
ATOM 889 N N . ALA A 1 120 ? -8.306 -0.782 -16.114 1.00 53.81 120 ALA A N 1
ATOM 890 C CA . ALA A 1 120 ? -7.462 -1.684 -16.887 1.00 53.81 120 ALA A CA 1
ATOM 891 C C . ALA A 1 120 ? -6.037 -1.117 -16.889 1.00 53.81 120 ALA A C 1
ATOM 893 O O . ALA A 1 120 ? -5.871 0.085 -17.106 1.00 53.81 120 ALA A O 1
ATOM 894 N N . ALA A 1 121 ? -5.024 -1.945 -16.607 1.00 53.62 121 ALA A N 1
ATOM 895 C CA . ALA A 1 121 ? -3.640 -1.494 -16.695 1.00 53.62 121 ALA A CA 1
ATOM 896 C C . ALA A 1 121 ? -3.400 -1.053 -18.147 1.00 53.62 121 ALA A C 1
ATOM 898 O O . ALA A 1 121 ? -3.297 -1.881 -19.050 1.00 53.62 121 ALA A O 1
ATOM 899 N N . LEU A 1 122 ? -3.430 0.258 -18.383 1.00 52.38 122 LEU A N 1
ATOM 900 C CA . LEU A 1 122 ? -3.277 0.847 -19.703 1.00 52.38 122 LEU A CA 1
ATOM 901 C C . LEU A 1 122 ? -1.793 0.915 -20.008 1.00 52.38 122 LEU A C 1
ATOM 903 O O . LEU A 1 122 ? -1.069 1.641 -19.324 1.00 52.38 122 LEU A O 1
ATOM 907 N N . SER A 1 123 ? -1.372 0.162 -21.026 1.00 52.69 123 SER A N 1
ATOM 908 C CA . SER A 1 123 ? -0.011 0.165 -21.543 1.00 52.69 123 SER A CA 1
ATOM 909 C C . SER A 1 123 ? 0.089 0.675 -22.960 1.00 52.69 123 SER A C 1
ATOM 911 O O . SER A 1 123 ? -0.422 0.084 -23.905 1.00 52.69 123 SER A O 1
ATOM 913 N N . SER A 1 124 ? 0.807 1.783 -23.105 1.00 56.22 124 SER A N 1
ATOM 914 C CA . SER A 1 124 ? 1.475 2.122 -24.355 1.00 56.22 124 SER A CA 1
ATOM 915 C C . SER A 1 124 ? 2.977 2.123 -24.086 1.00 56.22 124 SER A C 1
ATOM 917 O O . SER A 1 124 ? 3.390 2.265 -22.936 1.00 56.22 124 SER A O 1
ATOM 919 N N . ALA A 1 125 ? 3.804 2.033 -25.129 1.00 58.91 125 ALA A N 1
ATOM 920 C CA . ALA A 1 125 ? 5.258 2.179 -24.989 1.00 58.91 125 ALA A CA 1
ATOM 921 C C . ALA A 1 125 ? 5.667 3.455 -24.219 1.00 58.91 125 ALA A C 1
ATOM 923 O O . ALA A 1 125 ? 6.730 3.492 -23.612 1.00 58.91 125 ALA A O 1
ATOM 924 N N . ASN A 1 126 ? 4.791 4.466 -24.203 1.00 66.75 126 ASN A N 1
ATOM 925 C CA . ASN A 1 126 ? 5.051 5.805 -23.688 1.00 66.75 126 ASN A CA 1
ATOM 926 C C . ASN A 1 126 ? 4.340 6.118 -22.365 1.00 66.75 126 ASN A C 1
ATOM 928 O O . ASN A 1 126 ? 4.356 7.267 -21.929 1.00 66.75 126 ASN A O 1
ATOM 932 N N . GLY A 1 127 ? 3.671 5.156 -21.728 1.00 70.50 127 GLY A N 1
ATOM 933 C CA . GLY A 1 127 ? 2.995 5.443 -20.467 1.00 70.50 127 GLY A CA 1
ATOM 934 C C . GLY A 1 127 ? 2.526 4.203 -19.744 1.00 70.50 127 GLY A C 1
ATOM 935 O O . GLY A 1 127 ? 2.101 3.245 -20.393 1.00 70.50 127 GLY A O 1
ATOM 936 N N . PHE A 1 128 ? 2.575 4.268 -18.409 1.00 78.56 128 PHE A N 1
ATOM 937 C CA . PHE A 1 128 ? 2.193 3.168 -17.544 1.00 78.56 128 PHE A CA 1
ATOM 938 C C . PHE A 1 128 ? 1.203 3.506 -16.433 1.00 78.56 128 PHE A C 1
ATOM 940 O O . PHE A 1 128 ? 1.153 4.626 -15.936 1.00 78.56 128 PHE A O 1
ATOM 947 N N . THR A 1 129 ? 0.394 2.509 -16.063 1.00 78.44 129 THR A N 1
ATOM 948 C CA . THR A 1 129 ? -0.509 2.553 -14.910 1.00 78.44 129 THR A CA 1
ATOM 949 C C . THR A 1 129 ? -0.205 1.368 -14.000 1.00 78.44 129 THR A C 1
ATOM 951 O O . THR A 1 129 ? -0.373 0.222 -14.416 1.00 78.44 129 TH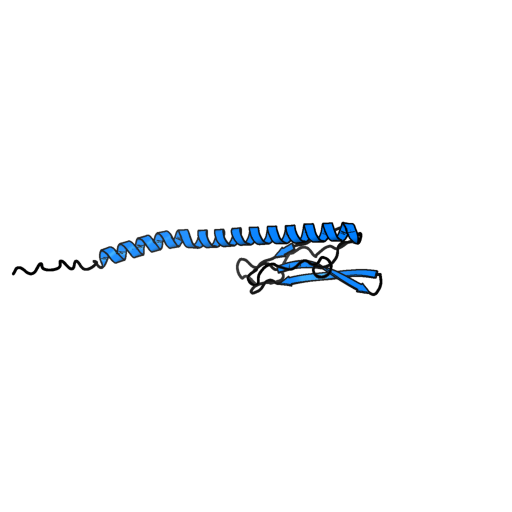R A O 1
ATOM 954 N N . ALA A 1 130 ? 0.192 1.640 -12.754 1.00 80.62 130 ALA A N 1
ATOM 955 C CA . ALA A 1 130 ? 0.166 0.651 -11.680 1.00 80.62 130 ALA A CA 1
ATOM 956 C C . ALA A 1 130 ? -0.950 0.953 -10.688 1.00 80.62 130 ALA A C 1
ATOM 958 O O . ALA A 1 130 ? -1.278 2.105 -10.405 1.00 80.62 130 ALA A O 1
ATOM 959 N N . THR A 1 131 ? -1.544 -0.099 -10.141 1.00 78.38 131 THR A N 1
ATOM 960 C CA . THR A 1 131 ? -2.630 0.008 -9.167 1.00 78.38 131 THR A CA 1
ATOM 961 C C . THR A 1 131 ? -2.403 -0.972 -8.030 1.00 78.38 131 THR A C 1
ATOM 963 O O . THR A 1 131 ? -1.956 -2.095 -8.255 1.00 78.38 131 THR A O 1
ATOM 966 N N . ALA A 1 132 ? -2.718 -0.548 -6.807 1.00 79.44 132 ALA A N 1
ATOM 967 C CA . ALA A 1 132 ? -2.766 -1.416 -5.640 1.00 79.44 132 ALA A CA 1
ATOM 968 C C . ALA A 1 132 ? -4.226 -1.593 -5.214 1.00 79.44 132 ALA A C 1
ATOM 970 O O . ALA A 1 132 ? -4.947 -0.608 -5.060 1.00 79.44 132 ALA A O 1
ATOM 971 N N . ALA A 1 133 ? -4.650 -2.837 -5.019 1.00 74.50 133 ALA A N 1
ATOM 972 C CA . ALA A 1 133 ? -6.018 -3.193 -4.670 1.00 74.50 133 ALA A CA 1
ATOM 973 C C . ALA A 1 133 ? -6.042 -4.176 -3.498 1.00 74.50 133 ALA A C 1
ATOM 975 O O . ALA A 1 133 ? -5.324 -5.174 -3.515 1.00 74.50 133 ALA A O 1
ATOM 976 N N . ALA A 1 134 ? -6.880 -3.907 -2.500 1.00 73.62 134 ALA A N 1
ATOM 977 C CA . ALA A 1 134 ? -7.135 -4.802 -1.378 1.00 73.62 134 ALA A CA 1
ATOM 978 C C . ALA A 1 134 ? -8.630 -4.809 -1.062 1.00 73.62 134 ALA A C 1
ATOM 980 O O . ALA A 1 134 ? -9.269 -3.759 -1.119 1.00 73.62 134 ALA A O 1
ATOM 981 N N . ASN A 1 135 ? -9.151 -5.971 -0.677 1.00 68.00 135 ASN A N 1
ATOM 982 C CA . ASN A 1 135 ? -10.475 -6.077 -0.085 1.00 68.00 135 ASN A CA 1
ATOM 983 C C . ASN A 1 135 ? -10.380 -5.693 1.404 1.00 68.00 135 ASN A C 1
ATOM 985 O O . ASN A 1 135 ? -9.694 -6.365 2.181 1.00 68.00 135 ASN A O 1
ATOM 989 N N . LEU A 1 136 ? -10.983 -4.563 1.781 1.00 64.81 136 LEU A N 1
ATOM 990 C CA . LEU A 1 136 ? -10.869 -3.995 3.129 1.00 64.81 136 LEU A CA 1
ATOM 991 C C . LEU A 1 136 ? -12.043 -4.371 4.045 1.00 64.81 136 LEU A C 1
ATOM 993 O O . LEU A 1 136 ? -11.892 -4.255 5.263 1.00 64.81 136 LEU A O 1
ATOM 997 N N . ASP A 1 137 ? -13.155 -4.840 3.486 1.00 63.12 137 ASP A N 1
ATOM 998 C CA . ASP A 1 137 ? -14.410 -5.158 4.175 1.00 63.12 137 ASP A CA 1
ATOM 999 C C . ASP A 1 137 ? -14.894 -6.607 3.991 1.00 63.12 137 ASP A C 1
ATOM 1001 O O . ASP A 1 137 ? -15.787 -7.041 4.714 1.00 63.12 137 ASP A O 1
ATOM 1005 N N . SER A 1 138 ? -14.180 -7.418 3.204 1.00 57.25 138 SER A N 1
ATOM 1006 C CA . SER A 1 138 ? -14.426 -8.851 2.938 1.00 57.25 138 SER A CA 1
ATOM 1007 C C . SER A 1 138 ? -15.674 -9.174 2.114 1.00 57.25 138 SER A C 1
ATOM 1009 O O . SER A 1 138 ? -16.047 -10.338 1.981 1.00 57.25 138 SER A O 1
ATOM 1011 N N . ASP A 1 139 ? -16.258 -8.162 1.494 1.00 57.41 139 ASP A N 1
ATOM 1012 C CA . ASP A 1 139 ? -17.300 -8.252 0.482 1.00 57.41 139 ASP A CA 1
ATOM 1013 C C . ASP A 1 139 ? -16.685 -8.922 -0.748 1.00 57.41 139 ASP A C 1
ATOM 1015 O O . ASP A 1 139 ? -15.655 -8.466 -1.253 1.00 57.41 139 ASP A O 1
ATOM 1019 N N . ALA A 1 140 ? -17.238 -10.052 -1.178 1.00 45.38 140 ALA A N 1
ATOM 1020 C CA . ALA A 1 140 ? -16.847 -10.686 -2.433 1.00 45.38 140 ALA A CA 1
ATOM 1021 C C . ALA A 1 140 ? -17.520 -9.987 -3.614 1.00 45.38 140 ALA A C 1
ATOM 1023 O O . ALA A 1 140 ? -18.732 -9.695 -3.490 1.00 45.38 140 ALA A O 1
#

pLDDT: mean 76.58, std 14.04, range [45.12, 96.69]

Nearest PDB structures (foldseek):
  1i8l-assembly2_D  TM=3.587E-01  e=3.143E+00  Homo sapiens
  6rpj-assembly2_C  TM=4.653E-01  e=6.381E+00  Homo sapiens

Secondary structure (DSSP, 8-state):
---------PPPHHHHHHHHHHHHHHHHHHHHHHHHHHHHHHHHHHHHHHHHHHHHHHHHHHHHSS---TTTTT---SSTT---EEEEEEEEEETTEEEEEEEEEEEPSS-----TTPPP---BTTB---EEE--SS---

Mean predicted aligned error: 10.98 Å

Radius of gyration: 26.45 Å; Cα contacts (8 Å, |Δi|>4): 165; chains: 1; bounding box: 36×20×100 Å

=== Feature glossary ===
Reading guide. The protein is described through the following features:

Foldseek 3Di. A 3Di character summarizes, for each residue, the relative orientation of the Cα frame of its nearest spatial neighbor. Because it encodes fold topology rather than chemistry, 3Di alignments detect remote structural similarity that sequence alignment misses.

Contact-map, Ramachandran, and PAE plots. Plot images: a contact map (which residues are close in 3D, as an N×N binary image), a Ramachandran scatter (backbone torsion angles, revealing secondary-structure composition at a glance), and — for AlphaFold structures — a PAE heatmap (pairwise prediction confidence).

Radius of gyration, Cα contacts, bounding box. Radius of gyration (Rg) is the root-mean-square distance of Cα atoms from their centroid — a single number for overall size and compactness. A globular domain of N residues has Rg ≈ 2.2·N^0.38 Å; an extended or disordered chain has a much larger Rg. The Cα contact count is the number of residue pairs whose Cα atoms are within 8 Å and are more than four positions apart in sequence — a standard proxy for tertiary packing density. The bounding box is the smallest axis-aligned box enclosing all Cα atoms.

Secondary structure (8-state, DSSP). Eight-state secondary structure (DSSP): H is the canonical α-helix, G the tighter 3₁₀-helix, I the wider π-helix; E/B are β-structure, T and S are turns and bends, and '-' is everything else. DSSP derives these from the pattern of main-chain N–H···O=C hydrogen bonds, not from the sequence.

B-factor. B-factor (Debye–Waller factor) reflects atomic displacement in the crystal lattice. It is an experimental observable (units Å²), not a prediction; low values mean the atom is pinned down, high values mean it moves or is heterogeneous across the crystal.

pLDDT. pLDDT is the predicted lDDT-Cα score: AlphaFold's confidence that the local environment of each residue (all inter-atomic distances within 15 Å) is correctly placed. It is a per-residue number between 0 and 100, with higher meaning more reliable.

Nearest PDB structures. Nearest PDB neighbors are the top structural matches found by Foldseek when searching this structure against the entire Protein Data Bank. Each hit reports a TM-score (0 to 1; >0.5 almost always implies the same fold) and an E-value. These are *structural* homologs — they may share no detectable sequence similarity.

Solvent-accessible surface area. Accessible surface area quantifies burial. A residue with SASA near zero is packed into the hydrophobic core; one with SASA >100 Å² sits on the surface. Computed here via the Shrake–Rupley numerical algorithm with a 1.4 Å probe.

Rendered structure images. Structure images are PyMOL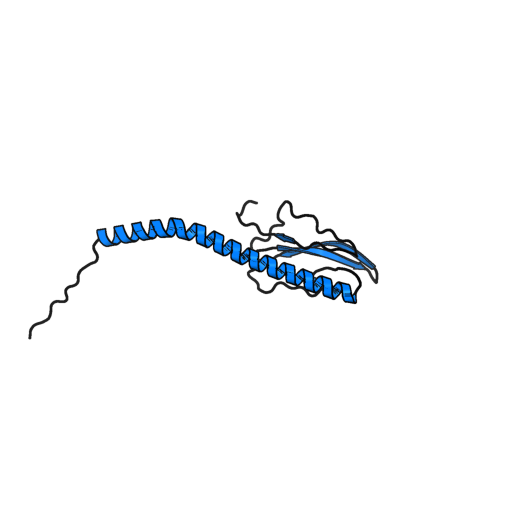 renders from six orthogonal camera directions. Cartoon representation draws helices as coils and strands as arrows; sticks shows the backbone as bonds; surface shows the solvent-excluded envelope. Rainbow coloring maps sequence position to hue (blue→red, N→C); chain coloring assigns a distinct color per polypeptide.

Backbone torsions (φ/ψ). φ (phi) and ψ (psi) are the two rotatable backbone dihedrals per residue: φ is the C(i-1)–N–Cα–C torsion, ψ is the N–Cα–C–N(i+1) torsion, both in degrees on (−180°, 180°]. α-helical residues cluster near (−60°, −45°); β-strand residues near (−120°, +130°). A Ramachandran plot is simply a scatter of (φ, ψ) for every residue.

Predicted aligned error. Predicted Aligned Error (PAE) is an AlphaFold confidence matrix: entry (i, j) is the expected error in the position of residue j, in ångströms, when the prediction is superimposed on the true structure at residue i. Low PAE within a block of residues means that block is internally rigid and well-predicted; high PAE between two blocks means their relative placement is uncertain even if each block individually is confident.

mmCIF coordinates. Structure coordinates are given as an mmCIF _atom_site loop: one row per atom with element, residue name, chain id, sequence number, and x/y/z position in Å. Only the four main-chain atoms per residue are included here; side chains are omitted to keep the record compact.

InterPro / GO / CATH / organism. Database cross-references. InterPro integrates a dozen domain/family signature databases into unified entries with residue-range hits. GO terms attach function/process/location labels with evidence codes. CATH codes position the fold in a four-level structural taxonomy. Organism is the NCBI-taxonomy species name.

Secondary structure (3-state, P-SEA). SS3 is a coarse helix/strand/coil call (letters a/b/c) made by the P-SEA algorithm from inter-Cα distances and dihedrals. It is less detailed than DSSP but needs only Cα positions.

Sequence. Sequence gives the chain of amino acids in standard one-letter code (A=alanine, C=cysteine, …, Y=tyrosine), read N→C. It is the only feature that is directly encoded by the gene; all structural features are derived from the folded form of this sequence.